Protein AF-A0A537TL65-F1 (afdb_monomer)

Nearest PDB structures (foldseek):
  3i3v-assembly1_C  TM=5.752E-01  e=5.718E-02  Streptomyces coelicolor
  5d4z-assembly3_4  TM=1.246E-01  e=9.217E+00  Salmonella phage SPC32H

pLDDT: mean 90.78, std 7.14, range [42.34, 98.12]

Solvent-accessible surface area (backbone atoms only — not comparable to full-atom values): 9818 Å² total; per-residue (Å²): 90,57,55,68,56,53,54,50,26,50,76,67,74,61,56,72,96,75,82,57,68,76,62,62,82,52,40,52,61,35,46,72,72,57,78,34,62,74,40,56,65,58,30,58,76,69,70,51,63,69,79,79,44,58,71,66,59,48,52,53,30,36,40,98,86,45,30,40,54,76,76,88,76,87,86,81,91,78,90,83,78,62,67,66,60,32,54,76,64,73,47,94,67,84,64,90,45,72,70,46,42,55,51,50,21,58,66,52,41,37,62,44,97,88,65,48,79,71,36,76,43,67,70,76,64,71,79,45,83,76,45,33,68,84,62,54,34,54,81,74,70,53,65,62,50,49,100,87,66,47,74,56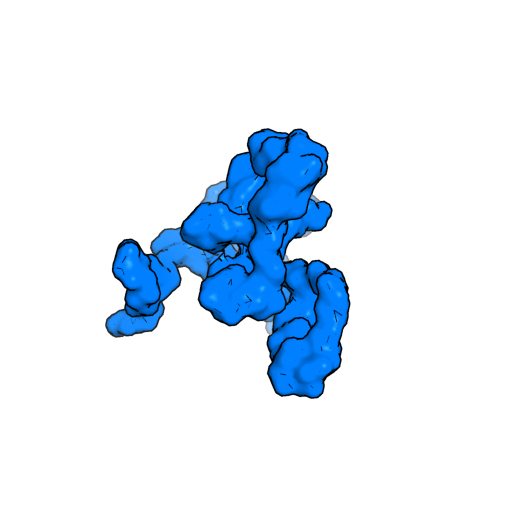,70,75,128

Secondary structure (DSSP, 8-state):
--HHHHHHHHHTT---SS---S-STTHHHHHHHTSS---HHHHHHTT--GGGS-HHHHHHT-BTTB-----S----------HHHHHHTT--S--SSHHHHHHHHHHH-EE-TTS-EEE-S--TTSS-TTSSHHHHGGGGT--SB-TTS-B-S--

Foldseek 3Di:
DEVVVQVVCVVVVNHDPDDDYPDLPCLQVCQVVCVFPQCPVVCVVVVNDLVVDPPVQSVSQAYPPGRRDHDPDDDDDDDDDDPVLCVVLVNPDDDPAPVVLVVQQVSSWDADPVRHTPGGSDDLPPVPPCSDCVNVQVSVVDDQADPVRHGPPDD

Sequence (155 aa):
MSDDKIVAAIRGGNAPDVVHSDSSDNTGAFCATGAWANLNDYLQRDNISPSILPPAPRYFTQYKGNRCALPMLADVYGLYYNKALFRQAGISGPPKTMSELAADAKKLTQKNSDGSLKVVGLDPVDGFYENAAAHWGPMFGTQWVDSSGKSILSQ

Structure (mmCIF, N/CA/C/O backbone):
data_AF-A0A537TL65-F1
#
_entry.id   AF-A0A537TL65-F1
#
loop_
_atom_site.group_PDB
_atom_site.id
_atom_site.type_symbol
_atom_site.label_atom_id
_atom_site.label_alt_id
_atom_site.label_comp_id
_atom_site.label_asym_id
_atom_site.label_entity_id
_atom_site.label_seq_id
_atom_site.pdbx_PDB_ins_code
_atom_site.Cartn_x
_atom_site.Cartn_y
_atom_site.Cartn_z
_atom_site.occupancy
_atom_site.B_iso_or_equiv
_atom_site.auth_seq_id
_atom_site.auth_comp_id
_atom_site.auth_asym_id
_atom_site.auth_atom_id
_atom_site.pdbx_PDB_model_num
ATOM 1 N N . MET A 1 1 ? -2.191 -12.080 -10.456 1.00 60.69 1 MET A N 1
ATOM 2 C CA . MET A 1 1 ? -1.577 -13.415 -10.220 1.00 60.69 1 MET A CA 1
ATOM 3 C C . MET A 1 1 ? -0.513 -13.122 -9.207 1.00 60.69 1 MET A C 1
ATOM 5 O O . MET A 1 1 ? 0.254 -12.224 -9.505 1.00 60.69 1 MET A O 1
ATOM 9 N N . SER A 1 2 ? -0.462 -13.814 -8.066 1.00 81.19 2 SER A N 1
ATOM 10 C CA . SER A 1 2 ? 0.499 -13.413 -7.034 1.00 81.19 2 SER A CA 1
ATOM 11 C C . SER A 1 2 ? 1.920 -13.366 -7.581 1.00 81.19 2 SER A C 1
ATOM 13 O O . SER A 1 2 ? 2.316 -14.212 -8.392 1.00 81.19 2 SER A O 1
ATOM 15 N N . ASP A 1 3 ? 2.683 -12.376 -7.131 1.00 83.75 3 ASP A N 1
ATOM 16 C CA . ASP A 1 3 ? 4.029 -12.127 -7.639 1.00 83.75 3 ASP A CA 1
ATOM 17 C C . ASP A 1 3 ? 4.947 -13.346 -7.438 1.00 83.75 3 ASP A C 1
ATOM 19 O O . ASP A 1 3 ? 5.751 -13.664 -8.312 1.00 83.75 3 ASP A O 1
ATOM 23 N N . ASP A 1 4 ? 4.732 -14.137 -6.383 1.00 86.94 4 ASP A N 1
ATOM 24 C CA . ASP A 1 4 ? 5.422 -15.417 -6.171 1.00 86.94 4 ASP A CA 1
ATOM 25 C C . ASP A 1 4 ? 5.199 -16.419 -7.314 1.00 86.94 4 ASP A C 1
ATOM 27 O O . ASP A 1 4 ? 6.124 -17.120 -7.734 1.00 86.94 4 ASP A O 1
ATOM 31 N N . LYS A 1 5 ? 3.977 -16.480 -7.861 1.00 89.12 5 LYS A N 1
ATOM 32 C CA . LYS A 1 5 ? 3.663 -17.337 -9.012 1.00 89.12 5 LYS A CA 1
ATOM 33 C C . LYS A 1 5 ? 4.285 -16.793 -10.295 1.00 89.12 5 LYS A C 1
ATOM 35 O O . LYS A 1 5 ? 4.732 -17.593 -11.114 1.00 89.12 5 LYS A O 1
ATOM 40 N N . ILE A 1 6 ? 4.362 -15.467 -10.451 1.00 88.75 6 ILE A N 1
ATOM 41 C CA . ILE A 1 6 ? 5.080 -14.824 -11.565 1.00 88.75 6 ILE A CA 1
ATOM 42 C C . ILE A 1 6 ? 6.561 -15.222 -11.519 1.00 88.75 6 ILE A C 1
ATOM 44 O O . ILE A 1 6 ? 7.088 -15.743 -12.502 1.00 88.75 6 ILE A O 1
ATOM 48 N N . VAL A 1 7 ? 7.217 -15.066 -10.364 1.00 88.12 7 VAL A N 1
ATOM 49 C CA . VAL A 1 7 ? 8.627 -15.448 -10.170 1.00 88.12 7 VAL A CA 1
ATOM 50 C C . VAL A 1 7 ? 8.845 -16.934 -10.453 1.00 88.12 7 VAL A C 1
ATOM 52 O O . VAL A 1 7 ? 9.796 -17.293 -11.151 1.00 88.12 7 VAL A O 1
ATOM 55 N N . ALA A 1 8 ? 7.980 -17.807 -9.931 1.00 91.19 8 ALA A N 1
ATOM 56 C CA . ALA A 1 8 ? 8.088 -19.246 -10.147 1.00 91.19 8 ALA A CA 1
ATOM 57 C C . ALA A 1 8 ? 7.943 -19.625 -11.632 1.00 91.19 8 ALA A C 1
ATOM 59 O O . ALA A 1 8 ? 8.734 -20.423 -12.131 1.00 91.19 8 ALA A O 1
ATOM 60 N N . ALA A 1 9 ? 6.988 -19.022 -12.349 1.00 91.38 9 ALA A N 1
ATOM 61 C CA . ALA A 1 9 ? 6.775 -19.256 -13.777 1.00 91.38 9 ALA A CA 1
ATOM 62 C C . ALA A 1 9 ? 7.982 -18.817 -14.624 1.00 91.38 9 ALA A C 1
ATOM 64 O O . ALA A 1 9 ? 8.425 -19.566 -15.496 1.00 91.38 9 ALA A O 1
ATOM 65 N N . ILE A 1 10 ? 8.564 -17.652 -14.311 1.00 88.75 10 ILE A N 1
ATOM 66 C CA . ILE A 1 10 ? 9.784 -17.151 -14.962 1.00 88.75 10 ILE A CA 1
ATOM 67 C C . ILE A 1 10 ? 10.951 -18.117 -14.739 1.00 88.75 10 ILE A C 1
ATOM 69 O O . ILE A 1 10 ? 11.604 -18.530 -15.695 1.00 88.75 10 ILE A O 1
ATOM 73 N N . ARG A 1 11 ? 11.189 -18.538 -13.491 1.00 88.62 11 ARG A N 1
ATOM 74 C CA . ARG A 1 11 ? 12.263 -19.493 -13.160 1.00 88.62 11 ARG A CA 1
ATOM 75 C C . ARG A 1 11 ? 12.057 -20.866 -13.799 1.00 88.62 11 ARG A C 1
ATOM 77 O O . ARG A 1 11 ? 13.033 -21.535 -14.115 1.00 88.62 11 ARG A O 1
ATOM 84 N N . GLY A 1 12 ? 10.805 -21.279 -13.976 1.00 93.31 12 GLY A N 1
ATOM 85 C CA . GLY A 1 12 ? 10.431 -22.536 -14.621 1.00 93.31 12 GLY A CA 1
ATOM 86 C C . GLY A 1 12 ? 10.480 -22.514 -16.151 1.00 93.31 12 GLY A C 1
ATOM 87 O O . GLY A 1 12 ? 10.179 -23.536 -16.758 1.00 93.31 12 GLY A O 1
ATOM 88 N N . GLY A 1 13 ? 10.820 -21.381 -16.778 1.00 91.75 13 GLY A N 1
ATOM 89 C CA . GLY A 1 13 ? 10.885 -21.248 -18.238 1.00 91.75 13 GLY A CA 1
ATOM 90 C C . GLY A 1 13 ? 9.524 -21.173 -18.939 1.00 91.75 13 GLY A C 1
ATOM 91 O O . GLY A 1 13 ? 9.475 -21.232 -20.161 1.00 91.75 13 GLY A O 1
ATOM 92 N N . ASN A 1 14 ? 8.433 -21.015 -18.183 1.00 92.81 14 ASN A N 1
ATOM 93 C CA . ASN A 1 14 ? 7.058 -20.934 -18.687 1.00 92.81 14 ASN A CA 1
ATOM 94 C C . ASN A 1 14 ? 6.417 -19.604 -18.270 1.00 92.81 14 ASN A C 1
ATOM 96 O O . ASN A 1 14 ? 5.330 -19.573 -17.690 1.00 92.81 14 ASN A O 1
ATOM 100 N N . ALA A 1 15 ? 7.138 -18.504 -18.490 1.00 90.50 15 ALA A N 1
ATOM 101 C CA . ALA A 1 15 ? 6.643 -17.176 -18.166 1.00 90.50 15 ALA A CA 1
ATOM 102 C C . ALA A 1 15 ? 5.437 -16.817 -19.058 1.00 90.50 15 ALA A C 1
ATOM 104 O O . ALA A 1 15 ? 5.484 -17.075 -20.260 1.00 90.50 15 ALA A O 1
ATOM 105 N N . PRO A 1 16 ? 4.371 -16.216 -18.507 1.00 90.81 16 PRO A N 1
ATOM 106 C CA . PRO A 1 16 ? 3.299 -15.633 -19.313 1.00 90.81 16 PRO A CA 1
ATOM 107 C C . PRO A 1 16 ? 3.772 -14.374 -20.058 1.00 90.81 16 PRO A C 1
ATOM 109 O O . PRO A 1 16 ? 4.650 -13.659 -19.576 1.00 90.81 16 PRO A O 1
ATOM 112 N N . ASP A 1 17 ? 3.131 -14.063 -21.187 1.00 92.94 17 ASP A N 1
ATOM 113 C CA . ASP A 1 17 ? 3.464 -12.882 -22.000 1.00 92.94 17 ASP A CA 1
ATOM 114 C C . ASP A 1 17 ? 3.097 -11.555 -21.315 1.00 92.94 17 ASP A C 1
ATOM 116 O O . ASP A 1 17 ? 3.787 -10.548 -21.465 1.00 92.94 17 ASP A O 1
ATOM 120 N N . VAL A 1 18 ? 1.993 -11.547 -20.560 1.00 92.81 18 VAL A N 1
ATOM 121 C CA . VAL A 1 18 ? 1.493 -10.384 -19.816 1.00 92.81 18 VAL A CA 1
ATOM 122 C C . VAL A 1 18 ? 1.062 -10.831 -18.427 1.00 92.81 18 VAL A C 1
ATOM 124 O O . VAL A 1 18 ? 0.365 -11.835 -18.268 1.00 92.81 18 VAL A O 1
ATOM 127 N N . VAL A 1 19 ? 1.453 -10.062 -17.412 1.00 91.06 19 VAL A N 1
ATOM 128 C CA . VAL A 1 19 ? 1.083 -10.301 -16.016 1.00 91.06 19 VAL A CA 1
ATOM 129 C C . VAL A 1 19 ? 0.407 -9.087 -15.412 1.00 91.06 19 VAL A C 1
ATOM 131 O O . VAL A 1 19 ? 0.740 -7.947 -15.724 1.00 91.06 19 VAL A O 1
ATOM 134 N N . HIS A 1 20 ? -0.515 -9.355 -14.494 1.00 90.12 20 HIS A N 1
ATOM 135 C CA . HIS A 1 20 ? -0.971 -8.377 -13.520 1.00 90.12 20 HIS A CA 1
ATOM 136 C C . HIS A 1 20 ? -0.250 -8.664 -12.203 1.00 90.12 20 HIS A C 1
ATOM 138 O O . HIS A 1 20 ? -0.526 -9.702 -11.587 1.00 90.12 20 HIS A O 1
ATOM 144 N N . SER A 1 21 ? 0.690 -7.782 -11.849 1.00 87.62 21 SER A N 1
ATOM 145 C CA . SER A 1 21 ? 1.377 -7.789 -10.553 1.00 87.62 21 SER A CA 1
ATOM 146 C C . SER A 1 21 ? 0.415 -7.300 -9.481 1.00 87.62 21 SER A C 1
ATOM 148 O O . SER A 1 21 ? -0.334 -6.352 -9.720 1.00 87.62 21 SER A O 1
ATOM 150 N N . ASP A 1 22 ? 0.435 -7.936 -8.317 1.00 81.50 22 ASP A N 1
ATOM 151 C CA . ASP A 1 22 ? -0.528 -7.623 -7.260 1.00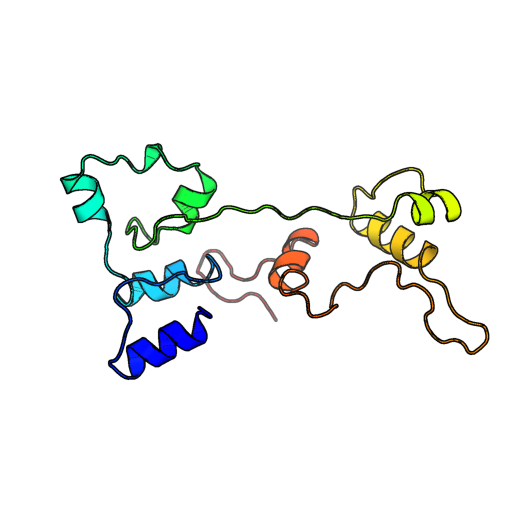 81.50 22 ASP A CA 1
ATOM 152 C C . ASP A 1 22 ? -0.100 -6.398 -6.414 1.00 81.50 22 ASP A C 1
ATOM 154 O O . ASP A 1 22 ? -0.953 -5.789 -5.773 1.00 81.50 22 ASP A O 1
ATOM 158 N N . SER A 1 23 ? 1.179 -5.980 -6.432 1.00 80.81 23 SER A N 1
ATOM 159 C CA . SER A 1 23 ? 1.633 -4.730 -5.792 1.00 80.81 23 SER A CA 1
ATOM 160 C C . SER A 1 23 ? 2.696 -3.980 -6.604 1.00 80.81 23 SER A C 1
ATOM 162 O O . SER A 1 23 ? 3.376 -4.535 -7.468 1.00 80.81 23 SER A O 1
ATOM 164 N N . SER A 1 24 ? 2.863 -2.683 -6.322 1.00 85.69 24 SER A N 1
ATOM 165 C CA . SER A 1 24 ? 3.909 -1.862 -6.946 1.00 85.69 24 SER A CA 1
ATOM 166 C C . SER A 1 24 ? 5.313 -2.115 -6.386 1.00 85.69 24 SER A C 1
ATOM 168 O O . SER A 1 24 ? 6.294 -1.719 -7.022 1.00 85.69 24 SER A O 1
ATOM 170 N N . ASP A 1 25 ? 5.430 -2.765 -5.225 1.00 84.69 25 ASP A N 1
ATOM 171 C CA . ASP A 1 25 ? 6.676 -2.864 -4.447 1.00 84.69 25 ASP A CA 1
ATOM 172 C C . ASP A 1 25 ? 7.772 -3.631 -5.189 1.00 84.69 25 ASP A C 1
ATOM 174 O O . ASP A 1 25 ? 8.961 -3.326 -5.076 1.00 84.69 25 ASP A O 1
ATOM 178 N N . ASN A 1 26 ? 7.369 -4.596 -6.015 1.00 85.69 26 ASN A N 1
ATOM 179 C CA . ASN A 1 26 ? 8.294 -5.450 -6.745 1.00 85.69 26 ASN A CA 1
ATOM 180 C C . ASN A 1 26 ? 8.795 -4.840 -8.057 1.00 85.69 26 ASN A C 1
ATOM 182 O O . ASN A 1 26 ? 9.724 -5.388 -8.660 1.00 85.69 26 ASN A O 1
ATOM 186 N N . THR A 1 27 ? 8.258 -3.687 -8.481 1.00 89.81 27 THR A N 1
ATOM 187 C CA . THR A 1 27 ? 8.665 -3.023 -9.730 1.00 89.81 27 THR A CA 1
ATOM 188 C C . THR A 1 27 ? 10.177 -2.860 -9.784 1.00 89.81 27 THR A C 1
ATOM 190 O O . THR A 1 27 ? 10.793 -3.239 -10.774 1.00 89.81 27 THR A O 1
ATOM 193 N N . GLY A 1 28 ? 10.807 -2.379 -8.707 1.00 88.44 28 GLY A N 1
ATOM 194 C CA . GLY A 1 28 ? 12.260 -2.200 -8.665 1.00 88.44 28 GLY A CA 1
ATOM 195 C C . GLY A 1 28 ? 13.043 -3.495 -8.897 1.00 88.44 28 GLY A C 1
ATOM 196 O O . GLY A 1 28 ? 14.008 -3.497 -9.662 1.00 88.44 28 GLY A O 1
ATOM 197 N N . ALA A 1 29 ? 12.609 -4.604 -8.296 1.00 87.94 29 ALA A N 1
ATOM 198 C CA . ALA A 1 29 ? 13.269 -5.902 -8.421 1.00 87.94 29 ALA A CA 1
ATOM 199 C C . ALA A 1 29 ? 13.100 -6.507 -9.826 1.00 87.94 29 ALA A C 1
ATOM 201 O O . ALA A 1 29 ? 14.077 -6.956 -10.436 1.00 87.94 29 ALA A O 1
ATOM 202 N N . PHE A 1 30 ? 11.885 -6.482 -10.377 1.00 90.12 30 PHE A N 1
ATOM 203 C CA . PHE A 1 30 ? 11.620 -7.038 -11.704 1.00 90.12 30 PHE A CA 1
ATOM 204 C C . PHE A 1 30 ? 12.231 -6.193 -12.827 1.00 90.12 30 PHE A C 1
ATOM 206 O O . PHE A 1 30 ? 12.826 -6.747 -13.752 1.00 90.12 30 PHE A O 1
ATOM 213 N N . CYS A 1 31 ? 12.177 -4.860 -12.720 1.00 92.06 31 CYS A N 1
ATOM 214 C CA . CYS A 1 31 ? 12.823 -3.973 -13.691 1.00 92.06 31 CYS A CA 1
ATOM 215 C C . CYS A 1 31 ? 14.341 -4.155 -13.703 1.00 92.06 31 CYS A C 1
ATOM 217 O O . CYS A 1 31 ? 14.953 -4.185 -14.768 1.00 92.06 31 CYS A O 1
ATOM 219 N N . ALA A 1 32 ? 14.964 -4.238 -12.519 1.00 90.06 32 ALA A N 1
ATOM 220 C CA . ALA A 1 32 ? 16.419 -4.297 -12.396 1.00 90.06 32 ALA A CA 1
ATOM 221 C C . ALA A 1 32 ? 17.014 -5.599 -12.944 1.00 90.06 32 ALA A C 1
ATOM 223 O O . ALA A 1 32 ? 18.144 -5.601 -13.423 1.00 90.06 32 ALA A O 1
ATOM 224 N N . THR A 1 33 ? 16.264 -6.698 -12.861 1.00 89.62 33 THR A N 1
ATOM 225 C CA . THR A 1 33 ? 16.702 -8.021 -13.329 1.00 89.62 33 THR A CA 1
ATOM 226 C C . THR A 1 33 ? 16.427 -8.258 -14.814 1.00 89.62 33 THR A C 1
ATOM 228 O O . THR A 1 33 ? 16.928 -9.232 -15.367 1.00 89.62 33 THR A O 1
ATOM 231 N N . GLY A 1 34 ? 15.642 -7.390 -15.466 1.00 88.06 34 GLY A N 1
ATOM 232 C CA . GLY A 1 34 ? 15.170 -7.596 -16.839 1.00 88.06 34 GLY A CA 1
ATOM 233 C C . GLY A 1 34 ? 14.066 -8.651 -16.956 1.00 88.06 34 GLY A C 1
ATOM 234 O O . GLY A 1 34 ? 13.712 -9.044 -18.063 1.00 88.06 34 GLY A O 1
ATOM 235 N N . ALA A 1 35 ? 13.514 -9.103 -15.826 1.00 89.75 35 ALA A N 1
ATOM 236 C CA . ALA A 1 35 ? 12.393 -10.035 -15.794 1.00 89.75 35 ALA A CA 1
ATOM 237 C C . ALA A 1 35 ? 11.124 -9.434 -16.420 1.00 89.75 35 ALA A C 1
ATOM 239 O O . ALA A 1 35 ? 10.313 -10.164 -16.985 1.00 89.75 35 ALA A O 1
ATOM 240 N N . TRP A 1 36 ? 10.960 -8.110 -16.339 1.00 91.69 36 TRP A N 1
ATOM 241 C CA . TRP A 1 36 ? 9.949 -7.366 -17.088 1.00 91.69 36 TRP A CA 1
ATOM 242 C C . TRP A 1 36 ? 10.593 -6.585 -18.231 1.00 91.69 36 TRP A C 1
ATOM 244 O O . TRP A 1 36 ? 11.646 -5.964 -18.064 1.00 91.69 36 TRP A O 1
ATOM 254 N N . ALA A 1 37 ? 9.934 -6.598 -19.390 1.00 93.00 37 ALA A N 1
ATOM 255 C CA . ALA A 1 37 ? 10.397 -5.891 -20.574 1.00 93.00 37 ALA A CA 1
ATOM 256 C C . ALA A 1 37 ? 10.428 -4.371 -20.347 1.00 93.00 37 ALA A C 1
ATOM 258 O O . ALA A 1 37 ? 9.552 -3.805 -19.696 1.00 93.00 37 ALA A O 1
ATOM 259 N N . ASN A 1 38 ? 11.422 -3.696 -20.926 1.00 94.00 38 ASN A N 1
ATOM 260 C CA . ASN A 1 38 ? 11.447 -2.237 -20.993 1.00 94.00 38 ASN A CA 1
ATOM 261 C C . ASN A 1 38 ? 10.364 -1.753 -21.971 1.00 94.00 38 ASN A C 1
ATOM 263 O O . ASN A 1 38 ? 10.372 -2.122 -23.145 1.00 94.00 38 ASN A O 1
ATOM 267 N N . LEU A 1 39 ? 9.438 -0.925 -21.487 1.00 95.94 39 LEU A N 1
ATOM 268 C CA . LEU A 1 39 ? 8.303 -0.418 -22.256 1.00 95.94 39 LEU A CA 1
ATOM 269 C C . LEU A 1 39 ? 8.565 0.959 -22.884 1.00 95.94 39 LEU A C 1
ATOM 271 O O . LEU A 1 39 ? 7.731 1.431 -23.653 1.00 95.94 39 LEU A O 1
ATOM 275 N N . ASN A 1 40 ? 9.697 1.611 -22.593 1.00 94.69 40 ASN A N 1
ATOM 276 C CA . ASN A 1 40 ? 10.002 2.953 -23.102 1.00 94.69 40 ASN A CA 1
ATOM 277 C C . ASN A 1 40 ? 9.985 3.005 -24.638 1.00 94.69 40 ASN A C 1
ATOM 279 O O . ASN A 1 40 ? 9.380 3.915 -25.202 1.00 94.69 40 ASN A O 1
ATOM 283 N N . ASP A 1 41 ? 10.571 2.009 -25.307 1.00 94.38 41 ASP A N 1
ATOM 284 C CA . ASP A 1 41 ? 10.629 1.956 -26.774 1.00 94.38 41 ASP A CA 1
ATOM 285 C C . ASP A 1 41 ? 9.233 1.795 -27.392 1.00 94.38 41 ASP A C 1
ATOM 287 O O . ASP A 1 41 ? 8.923 2.402 -28.416 1.00 94.38 41 ASP A O 1
ATOM 291 N N . TYR A 1 42 ? 8.359 1.023 -26.739 1.00 95.88 42 TYR A N 1
ATOM 292 C CA . TYR A 1 42 ? 6.971 0.844 -27.165 1.00 95.88 42 TYR A CA 1
ATOM 293 C C . TYR A 1 42 ? 6.177 2.141 -27.011 1.00 95.88 42 TYR A C 1
ATOM 295 O O . TYR A 1 42 ? 5.481 2.555 -27.935 1.00 95.88 42 TYR A O 1
ATOM 303 N N . LEU A 1 43 ? 6.333 2.826 -25.875 1.00 95.88 43 LEU A N 1
ATOM 304 C CA . LEU A 1 43 ? 5.696 4.120 -25.639 1.00 95.88 43 LEU A CA 1
ATOM 305 C C . LEU A 1 43 ? 6.169 5.176 -26.640 1.00 95.88 43 LEU A C 1
ATOM 307 O O . LEU A 1 43 ? 5.354 5.942 -27.149 1.00 95.88 43 LEU A O 1
ATOM 311 N N . GLN A 1 44 ? 7.464 5.195 -26.959 1.00 96.12 44 GLN A N 1
ATOM 312 C CA . GLN A 1 44 ? 8.016 6.091 -27.970 1.00 96.12 44 GLN A CA 1
ATOM 313 C C . GLN A 1 44 ? 7.464 5.777 -29.364 1.00 96.12 44 GLN A C 1
ATOM 315 O O . GLN A 1 44 ? 6.998 6.690 -30.043 1.00 96.12 44 GLN A O 1
ATOM 320 N N . ARG A 1 45 ? 7.485 4.503 -29.782 1.00 97.62 45 ARG A N 1
ATOM 321 C CA . ARG A 1 45 ? 6.940 4.046 -31.072 1.00 97.62 45 ARG A CA 1
ATOM 322 C C . ARG A 1 45 ? 5.483 4.474 -31.245 1.00 97.62 45 ARG A C 1
ATOM 324 O O . ARG A 1 45 ? 5.101 4.934 -32.319 1.00 97.62 45 ARG A O 1
ATOM 331 N N . ASP A 1 46 ? 4.702 4.359 -30.175 1.00 97.44 46 ASP A N 1
ATOM 332 C CA . ASP A 1 46 ? 3.262 4.610 -30.191 1.00 97.44 46 ASP A CA 1
ATOM 333 C C . ASP A 1 46 ? 2.911 6.076 -29.851 1.00 97.44 46 ASP A C 1
ATOM 335 O O . ASP A 1 46 ? 1.737 6.434 -29.782 1.00 97.44 46 ASP A O 1
ATOM 339 N N . ASN A 1 47 ? 3.913 6.953 -29.691 1.00 97.19 47 ASN A N 1
ATOM 340 C CA . ASN A 1 47 ? 3.768 8.374 -29.339 1.00 97.19 47 ASN A CA 1
ATOM 341 C C . ASN A 1 47 ? 2.990 8.620 -28.031 1.00 97.19 47 ASN A C 1
ATOM 343 O O . ASN A 1 47 ? 2.283 9.619 -27.877 1.00 97.19 47 ASN A O 1
ATOM 347 N N . ILE A 1 48 ? 3.135 7.717 -27.063 1.00 96.19 48 ILE A N 1
ATOM 348 C CA . ILE A 1 48 ? 2.482 7.797 -25.760 1.00 96.19 48 ILE A CA 1
ATOM 349 C C . ILE A 1 48 ? 3.437 8.460 -24.770 1.00 96.19 48 ILE A C 1
ATOM 351 O O . ILE A 1 48 ? 4.391 7.857 -24.281 1.00 96.19 48 ILE A O 1
ATOM 355 N N . SER A 1 49 ? 3.154 9.714 -24.423 1.00 94.94 49 SER A N 1
ATOM 356 C CA . SER A 1 49 ? 3.895 10.397 -23.363 1.00 94.94 49 SER A CA 1
ATOM 357 C C . SER A 1 49 ? 3.540 9.811 -21.989 1.00 94.94 49 SER A C 1
ATOM 359 O O . SER A 1 49 ? 2.362 9.807 -21.628 1.00 94.94 49 SER A O 1
ATOM 361 N N . PRO A 1 50 ? 4.517 9.445 -21.137 1.00 92.56 50 PRO A N 1
ATOM 362 C CA . PRO A 1 50 ? 4.253 9.054 -19.749 1.00 92.56 50 PRO A CA 1
ATOM 363 C C . PRO A 1 50 ? 3.541 10.136 -18.922 1.00 92.56 50 PRO A C 1
ATOM 365 O O . PRO A 1 50 ? 3.000 9.841 -17.855 1.00 92.56 50 PRO A O 1
ATOM 368 N N . SER A 1 51 ? 3.526 11.392 -19.390 1.00 94.56 51 SER A N 1
ATOM 369 C CA . SER A 1 51 ? 2.824 12.496 -18.727 1.00 94.56 51 SER A CA 1
ATOM 370 C C . SER A 1 51 ? 1.308 12.305 -18.644 1.00 94.56 51 SER A C 1
ATOM 372 O O . SER A 1 51 ? 0.687 12.948 -17.801 1.00 94.56 51 SER A O 1
ATOM 374 N N . ILE A 1 52 ? 0.719 11.412 -19.450 1.00 94.25 52 ILE A N 1
ATOM 375 C CA . ILE A 1 52 ? -0.710 11.070 -19.357 1.00 94.25 52 ILE A CA 1
ATOM 376 C C . ILE A 1 52 ? -1.057 10.351 -18.047 1.00 94.25 52 ILE A C 1
ATOM 378 O O . ILE A 1 52 ? -2.193 10.409 -17.588 1.00 94.25 52 ILE A O 1
ATOM 382 N N . LEU A 1 53 ? -0.083 9.667 -17.439 1.00 92.94 53 LEU A N 1
ATOM 383 C CA . LEU A 1 53 ? -0.272 8.922 -16.197 1.00 92.94 53 LEU A CA 1
ATOM 384 C C . LEU A 1 53 ? -0.246 9.886 -15.009 1.00 92.94 53 LEU A C 1
ATOM 386 O O . LEU A 1 53 ? 0.623 10.756 -14.999 1.00 92.94 53 LEU A O 1
ATOM 390 N N . PRO A 1 54 ? -1.088 9.741 -13.973 1.00 93.94 54 PRO A N 1
ATOM 391 C CA . PRO A 1 54 ? -0.995 10.574 -12.774 1.00 93.94 54 PRO A CA 1
ATOM 392 C C . PRO A 1 54 ? 0.387 10.469 -12.090 1.00 93.94 54 PRO A C 1
ATOM 394 O O . PRO A 1 54 ? 1.034 9.424 -12.202 1.00 93.94 54 PRO A O 1
ATOM 397 N N . PRO A 1 55 ? 0.865 11.505 -11.367 1.00 93.94 55 PRO A N 1
ATOM 398 C CA . PRO A 1 55 ? 2.245 11.559 -10.872 1.00 93.94 55 PRO A CA 1
ATOM 399 C C . PRO A 1 55 ? 2.694 10.358 -10.027 1.00 93.94 55 PRO A C 1
ATOM 401 O O . PRO A 1 55 ? 3.781 9.837 -10.264 1.00 93.94 55 PRO A O 1
ATOM 404 N N . ALA A 1 56 ? 1.871 9.895 -9.079 1.00 92.75 56 ALA A N 1
ATOM 405 C CA . ALA A 1 56 ? 2.231 8.778 -8.201 1.00 92.75 56 ALA A CA 1
ATOM 406 C C . ALA A 1 56 ? 2.330 7.436 -8.962 1.00 92.75 56 ALA A C 1
ATOM 408 O O . ALA A 1 56 ? 3.413 6.852 -8.955 1.00 92.75 56 ALA A O 1
ATOM 409 N N . PRO A 1 57 ? 1.306 6.991 -9.722 1.00 92.69 57 PRO A N 1
ATOM 410 C CA . PRO A 1 57 ? 1.421 5.818 -10.589 1.00 92.69 57 PRO A CA 1
ATOM 411 C C . PRO A 1 57 ? 2.533 5.910 -11.613 1.00 92.69 57 PRO A C 1
ATOM 413 O O . PRO A 1 57 ? 3.229 4.930 -11.858 1.00 92.69 57 PRO A O 1
ATOM 416 N N . ARG A 1 58 ? 2.767 7.097 -12.178 1.00 93.31 58 ARG A N 1
ATOM 417 C CA . ARG A 1 58 ? 3.902 7.327 -13.068 1.00 93.31 58 AR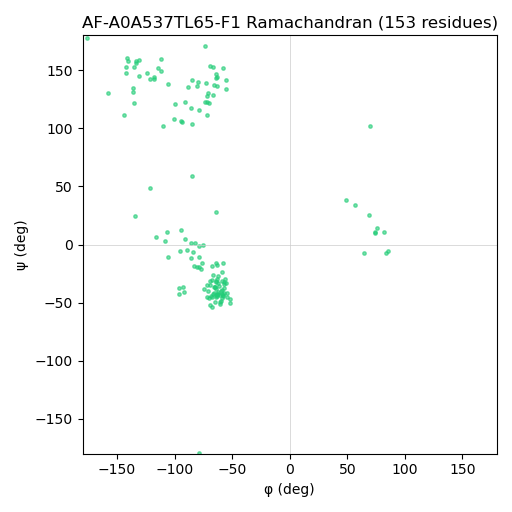G A CA 1
ATOM 418 C C . ARG A 1 58 ? 5.227 7.058 -12.354 1.00 93.31 58 ARG A C 1
ATOM 420 O O . ARG A 1 58 ? 6.114 6.482 -12.971 1.00 93.31 58 ARG A O 1
ATOM 427 N N . TYR A 1 59 ? 5.369 7.456 -11.093 1.00 91.75 59 TYR A N 1
ATOM 428 C CA . TYR A 1 59 ? 6.586 7.246 -10.313 1.00 91.75 59 TYR A CA 1
ATOM 429 C C . TYR A 1 59 ? 6.816 5.771 -9.964 1.00 91.75 59 TYR A C 1
ATOM 431 O O . TYR A 1 59 ? 7.892 5.258 -10.259 1.00 91.75 59 TYR A O 1
ATOM 439 N N . PHE A 1 60 ? 5.825 5.079 -9.392 1.00 90.69 60 PHE A N 1
ATOM 440 C CA . PHE A 1 60 ? 6.037 3.722 -8.868 1.00 90.69 60 PHE A CA 1
ATOM 441 C C . PHE A 1 60 ? 6.058 2.617 -9.938 1.00 90.69 60 PHE A C 1
ATOM 443 O O . PHE A 1 60 ? 6.450 1.497 -9.641 1.00 90.69 60 PHE A O 1
ATOM 450 N N . THR A 1 61 ? 5.676 2.911 -11.187 1.00 92.94 61 THR A N 1
ATOM 451 C CA . THR A 1 61 ? 5.736 1.957 -12.322 1.00 92.94 61 THR A CA 1
ATOM 452 C C . THR A 1 61 ? 7.023 2.065 -13.151 1.00 92.94 61 THR A C 1
ATOM 454 O O . THR A 1 61 ? 7.122 1.522 -14.253 1.00 92.94 61 THR A O 1
ATOM 457 N N . GLN A 1 62 ? 8.028 2.781 -12.643 1.00 93.06 62 GLN A N 1
ATOM 458 C CA . GLN A 1 62 ? 9.360 2.844 -13.237 1.00 93.06 62 GLN A CA 1
ATOM 459 C C . GLN A 1 62 ? 10.440 2.597 -12.187 1.00 93.06 62 GLN A C 1
ATOM 461 O O . GLN A 1 62 ? 10.254 2.844 -10.999 1.00 93.06 62 GLN A O 1
ATOM 466 N N . TYR A 1 63 ? 11.619 2.199 -12.646 1.00 92.44 63 TYR A N 1
ATOM 467 C CA . TYR A 1 63 ? 12.802 2.073 -11.814 1.00 92.44 63 TYR A CA 1
ATOM 468 C C . TYR A 1 63 ? 14.010 2.672 -12.531 1.00 92.44 63 TYR A C 1
ATOM 470 O O . TYR A 1 63 ? 14.339 2.276 -13.647 1.00 92.44 63 TYR A O 1
ATOM 478 N N . LYS A 1 64 ? 14.665 3.661 -11.905 1.00 90.50 64 LYS A N 1
ATOM 479 C CA . LYS A 1 64 ? 15.830 4.380 -12.467 1.00 90.50 64 LYS A CA 1
ATOM 480 C C . LYS A 1 64 ? 15.622 4.870 -13.918 1.00 90.50 64 LYS A C 1
ATOM 482 O O . LYS A 1 64 ? 16.537 4.822 -14.730 1.00 90.50 64 LYS A O 1
ATOM 487 N N . GLY A 1 65 ? 14.410 5.330 -14.244 1.00 90.38 65 GLY A N 1
ATOM 488 C CA . GLY A 1 65 ? 14.040 5.825 -15.580 1.00 90.38 65 GLY A CA 1
ATOM 489 C C . GLY A 1 65 ? 13.636 4.745 -16.595 1.00 90.38 65 GLY A C 1
ATOM 490 O O . GLY A 1 65 ? 13.140 5.078 -17.670 1.00 90.38 65 GLY A O 1
ATOM 491 N N . ASN A 1 66 ? 13.784 3.461 -16.261 1.00 92.62 66 ASN A N 1
ATOM 492 C CA . ASN A 1 66 ? 13.216 2.366 -17.041 1.00 92.62 66 ASN A CA 1
ATOM 493 C C . ASN A 1 66 ? 11.766 2.124 -16.604 1.00 92.62 66 ASN A C 1
ATOM 495 O O . ASN A 1 66 ? 11.513 1.780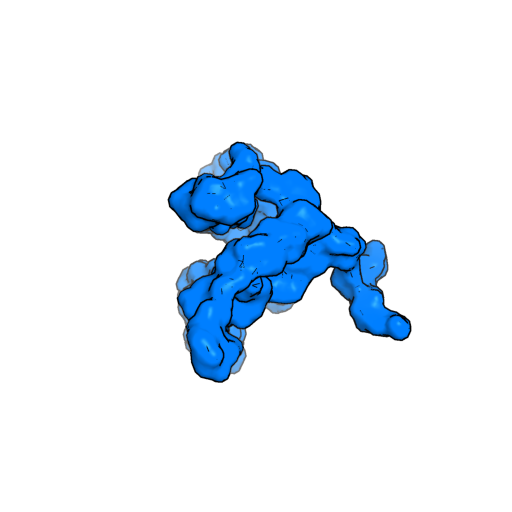 -15.448 1.00 92.62 66 ASN A O 1
ATOM 499 N N . ARG A 1 67 ? 10.810 2.302 -17.516 1.00 94.06 67 ARG A N 1
ATOM 500 C CA . ARG A 1 67 ? 9.411 1.942 -17.286 1.00 94.06 67 ARG A CA 1
ATOM 501 C C . ARG A 1 67 ? 9.180 0.534 -17.808 1.00 94.06 67 ARG A C 1
ATOM 503 O O . ARG A 1 67 ? 9.089 0.334 -19.010 1.00 94.06 67 ARG A O 1
ATOM 510 N N . CYS A 1 68 ? 9.062 -0.422 -16.900 1.00 94.38 68 CYS A N 1
ATOM 511 C CA . CYS A 1 68 ? 8.803 -1.831 -17.216 1.00 94.38 68 CYS A CA 1
ATOM 512 C C . CYS A 1 68 ? 7.387 -2.288 -16.836 1.00 94.38 68 CYS A C 1
ATOM 514 O O . CYS A 1 68 ? 7.055 -3.459 -16.983 1.00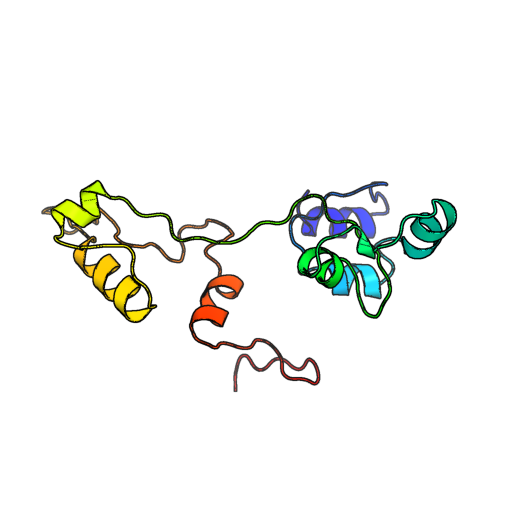 94.38 68 CYS A O 1
ATOM 516 N N . ALA A 1 69 ? 6.552 -1.369 -16.345 1.00 94.00 69 ALA A N 1
ATOM 517 C CA . ALA A 1 69 ? 5.153 -1.615 -16.034 1.00 94.00 69 ALA A CA 1
ATOM 518 C C . ALA A 1 69 ? 4.286 -0.413 -16.435 1.00 94.00 69 ALA A C 1
ATOM 520 O O . ALA A 1 69 ? 4.757 0.726 -16.537 1.00 94.00 69 ALA A O 1
ATOM 521 N N . LEU A 1 70 ? 2.996 -0.669 -16.637 1.00 94.25 70 LEU A N 1
ATOM 522 C CA . LEU A 1 70 ? 1.969 0.356 -16.799 1.00 94.25 70 LEU A CA 1
ATOM 523 C C . LEU A 1 70 ? 0.952 0.223 -15.664 1.00 94.25 70 LEU A C 1
ATOM 525 O O . LEU A 1 70 ? 0.652 -0.899 -15.253 1.00 94.25 70 LEU A O 1
ATOM 529 N N . PRO A 1 71 ? 0.424 1.339 -15.136 1.00 92.56 71 PRO A N 1
ATOM 530 C CA . PRO A 1 71 ? -0.556 1.268 -14.066 1.00 92.56 71 PRO A CA 1
ATOM 531 C C . PRO A 1 71 ? -1.891 0.762 -14.617 1.00 92.56 71 PRO A C 1
ATOM 533 O O . PRO A 1 71 ? -2.415 1.319 -15.581 1.00 92.56 71 PRO A O 1
ATOM 536 N N . MET A 1 72 ? -2.441 -0.274 -13.985 1.00 90.75 72 MET A N 1
ATOM 537 C CA . MET A 1 72 ? -3.798 -0.757 -14.258 1.00 90.75 72 MET A CA 1
ATOM 538 C C . MET A 1 72 ? -4.804 -0.178 -13.259 1.00 90.75 72 MET A C 1
ATOM 540 O O . MET A 1 72 ? -5.881 0.263 -13.652 1.00 90.75 72 MET A O 1
ATOM 544 N N . LEU A 1 73 ? -4.425 -0.137 -11.980 1.00 87.88 73 LEU A N 1
ATOM 545 C CA . LEU A 1 73 ? -5.197 0.430 -10.877 1.00 87.88 73 LEU A CA 1
ATOM 546 C C . LEU A 1 73 ? -4.295 1.320 -10.013 1.00 87.88 73 LEU A C 1
ATOM 548 O O . LEU A 1 73 ? -3.068 1.190 -10.030 1.00 87.88 73 LEU A O 1
ATOM 552 N N . ALA A 1 74 ? -4.910 2.262 -9.303 1.00 86.94 74 ALA A N 1
ATOM 553 C CA . ALA A 1 74 ? -4.244 3.116 -8.333 1.00 86.94 74 ALA A CA 1
ATOM 554 C C . ALA A 1 74 ? -5.204 3.372 -7.173 1.00 86.94 74 ALA A C 1
ATOM 556 O O . ALA A 1 74 ? -6.206 4.069 -7.339 1.00 86.94 74 ALA A O 1
ATOM 557 N N . ASP A 1 75 ? -4.867 2.819 -6.014 1.00 86.56 75 ASP A N 1
ATOM 558 C CA . ASP A 1 75 ? -5.716 2.837 -4.831 1.00 86.56 75 ASP A CA 1
ATOM 559 C C . ASP A 1 75 ? -5.111 3.705 -3.724 1.00 86.56 75 ASP A C 1
ATOM 561 O O . ASP A 1 75 ? -3.916 4.011 -3.706 1.00 86.56 75 ASP A O 1
ATOM 565 N N . VAL A 1 76 ? -5.968 4.135 -2.800 1.00 86.00 76 VAL A N 1
ATOM 566 C CA . VAL A 1 76 ? -5.575 4.840 -1.577 1.00 86.00 76 VAL A CA 1
ATOM 567 C C . VAL A 1 76 ? -6.262 4.198 -0.383 1.00 86.00 76 VAL A C 1
ATOM 569 O O . VAL A 1 76 ? -7.417 3.777 -0.470 1.00 86.00 76 VAL A O 1
ATOM 572 N N . TYR A 1 77 ? -5.574 4.166 0.754 1.00 85.62 77 TYR A N 1
ATOM 573 C CA . TYR A 1 77 ? -6.142 3.636 1.988 1.00 85.62 77 TYR A CA 1
ATOM 574 C C . TYR A 1 77 ? -6.954 4.691 2.733 1.00 85.62 77 TYR A C 1
ATOM 576 O O . TYR A 1 77 ? -6.578 5.862 2.813 1.00 85.62 77 TYR A O 1
ATOM 584 N N . GLY A 1 78 ? -8.069 4.253 3.313 1.00 88.25 78 GLY A N 1
ATOM 585 C CA . GLY A 1 78 ? -8.944 5.078 4.135 1.00 88.25 78 GLY A CA 1
ATOM 586 C C . GLY A 1 78 ? -9.507 4.295 5.315 1.00 88.25 78 GLY A C 1
ATOM 587 O O . GLY A 1 78 ? -9.665 3.077 5.255 1.00 88.25 78 GLY A O 1
ATOM 588 N N . LEU A 1 79 ? -9.828 5.009 6.397 1.00 90.25 79 LEU A N 1
ATOM 589 C CA . LEU A 1 79 ? -10.460 4.416 7.571 1.00 90.25 79 LEU A CA 1
ATOM 590 C C . LEU A 1 79 ? -11.960 4.219 7.330 1.00 90.25 79 LEU A C 1
ATOM 592 O O . LEU A 1 79 ? -12.723 5.184 7.236 1.00 90.25 79 LEU A O 1
ATOM 596 N N . TYR A 1 80 ? -12.393 2.963 7.321 1.00 92.06 80 TYR A N 1
ATOM 597 C CA . TYR A 1 80 ? -13.805 2.607 7.414 1.00 92.06 80 TYR A CA 1
ATOM 598 C C . TYR A 1 80 ? -14.211 2.473 8.882 1.00 92.06 80 TYR A C 1
ATOM 600 O O . TYR A 1 80 ? -13.499 1.872 9.681 1.00 92.06 80 TYR A O 1
ATOM 608 N N . TYR A 1 81 ? -15.368 3.030 9.248 1.00 94.94 81 TYR A N 1
ATOM 609 C CA . TYR A 1 81 ? -15.858 2.986 10.625 1.00 94.94 81 TYR A CA 1
ATOM 610 C C . TYR A 1 81 ? -17.377 2.809 10.700 1.00 94.94 81 TYR A C 1
ATOM 612 O O . TYR A 1 81 ? -18.140 3.301 9.862 1.00 94.94 81 TYR A O 1
ATOM 620 N N . ASN A 1 82 ? -17.837 2.121 11.747 1.00 96.88 82 ASN A N 1
ATOM 621 C CA . ASN A 1 82 ? -19.258 1.899 11.978 1.00 96.88 82 ASN A CA 1
ATOM 622 C C . ASN A 1 82 ? -19.880 3.089 12.726 1.00 96.88 82 ASN A C 1
ATOM 624 O O . ASN A 1 82 ? -19.752 3.228 13.944 1.00 96.88 82 ASN A O 1
ATOM 628 N N . LYS A 1 83 ? -20.623 3.925 11.993 1.00 97.88 83 LYS A N 1
ATOM 629 C CA . LYS A 1 83 ? -21.292 5.119 12.538 1.00 97.88 83 LYS A CA 1
ATOM 630 C C . LYS A 1 83 ? -22.259 4.813 13.689 1.00 97.88 83 LYS A C 1
ATOM 632 O O . LYS A 1 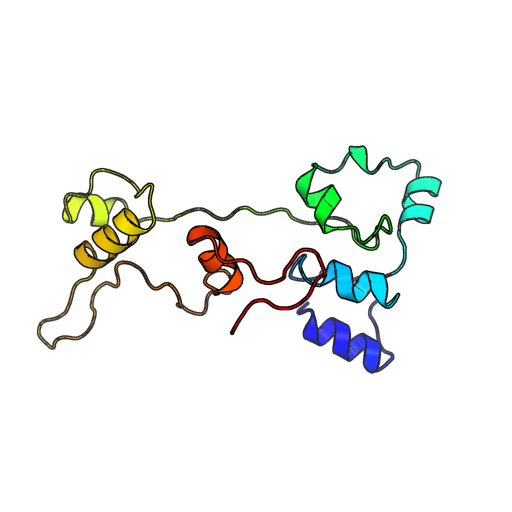83 ? -22.433 5.658 14.562 1.00 97.88 83 LYS A O 1
ATOM 637 N N . ALA A 1 84 ? -22.919 3.652 13.688 1.00 97.44 84 ALA A N 1
ATOM 638 C CA . ALA A 1 84 ? -23.850 3.284 14.753 1.00 97.44 84 ALA A CA 1
ATOM 639 C C . ALA A 1 84 ? -23.105 2.948 16.050 1.00 97.44 84 ALA A C 1
ATOM 641 O O . ALA A 1 84 ? -23.469 3.473 17.100 1.00 97.44 84 ALA A O 1
ATOM 642 N N . LEU A 1 85 ? -22.025 2.164 15.961 1.00 97.44 85 LEU A N 1
ATOM 643 C CA . LEU A 1 85 ? -21.182 1.851 17.119 1.00 97.44 85 LEU A CA 1
ATOM 644 C C . LEU A 1 85 ? -20.497 3.104 17.680 1.00 97.44 85 LEU A C 1
ATOM 646 O O . LEU A 1 85 ? -20.454 3.276 18.894 1.00 97.44 85 LEU A O 1
ATOM 650 N N . PHE A 1 86 ? -20.052 4.024 16.817 1.00 98.12 86 PHE A N 1
ATOM 651 C CA . PHE A 1 86 ? -19.504 5.316 17.248 1.00 98.12 86 PHE A CA 1
ATOM 652 C C . PHE A 1 86 ? -20.529 6.129 18.044 1.00 98.12 86 PHE A C 1
ATOM 654 O O . PHE A 1 86 ? -20.228 6.571 19.150 1.00 98.12 86 PHE A O 1
ATOM 661 N N . ARG A 1 87 ? -21.765 6.270 17.536 1.00 97.75 87 ARG A N 1
ATOM 662 C CA . ARG A 1 87 ? -22.841 6.965 18.266 1.00 97.75 87 ARG A CA 1
ATOM 663 C C . ARG A 1 87 ? -23.166 6.292 19.597 1.00 97.75 87 ARG A C 1
ATOM 665 O O . ARG A 1 87 ? -23.312 6.989 20.594 1.00 97.75 87 ARG A O 1
ATOM 672 N N . GLN A 1 88 ? -23.258 4.962 19.623 1.00 96.62 88 GLN A N 1
ATOM 673 C CA . GLN A 1 88 ? -23.526 4.202 20.848 1.00 96.62 88 GLN A CA 1
ATOM 674 C C . GLN A 1 88 ? -22.423 4.396 21.900 1.00 96.62 88 GLN A C 1
ATOM 676 O O . GLN A 1 88 ? -22.718 4.462 23.089 1.00 96.62 88 GLN A O 1
ATOM 681 N N . ALA A 1 89 ? -21.168 4.521 21.464 1.00 97.25 89 ALA A N 1
ATOM 682 C CA . ALA A 1 89 ? -20.014 4.764 22.326 1.00 97.25 89 ALA A CA 1
ATOM 683 C C . ALA A 1 89 ? -19.766 6.257 22.636 1.00 97.25 89 ALA A C 1
ATOM 685 O O . ALA A 1 89 ? -18.789 6.583 23.310 1.00 97.25 89 ALA A O 1
ATOM 686 N N . GLY A 1 90 ? -20.610 7.173 22.142 1.00 97.31 90 GLY A N 1
ATOM 687 C CA . GLY A 1 90 ? -20.446 8.616 22.343 1.00 97.31 90 GLY A CA 1
ATOM 688 C C . GLY A 1 90 ? -19.239 9.229 21.618 1.00 97.31 90 GLY A C 1
ATOM 689 O O . GLY A 1 90 ? -18.710 10.244 22.064 1.00 97.31 90 GLY A O 1
ATOM 690 N N . ILE A 1 91 ? -18.779 8.621 20.520 1.00 98.06 91 ILE A N 1
ATOM 691 C CA . ILE A 1 91 ? -17.658 9.107 19.702 1.00 98.06 91 ILE A CA 1
ATOM 692 C C . ILE A 1 91 ? -18.209 10.019 18.597 1.00 98.06 91 ILE A C 1
ATOM 694 O O . ILE A 1 91 ? -19.068 9.617 17.809 1.00 98.06 91 ILE A O 1
ATOM 698 N N . SER A 1 92 ? -17.730 11.265 18.544 1.00 94.12 92 SER A N 1
ATOM 699 C CA . SER A 1 92 ? -18.310 12.335 17.719 1.00 94.12 92 SER A CA 1
ATOM 700 C C . SER A 1 92 ? -17.934 12.280 16.234 1.00 94.12 92 SER A C 1
ATOM 702 O O . SER A 1 92 ? -18.633 12.865 15.408 1.00 94.12 92 SER A O 1
ATOM 704 N N . GLY A 1 93 ? -16.867 11.573 15.865 1.00 95.75 93 GLY A N 1
ATOM 705 C CA . GLY A 1 93 ? -16.398 11.485 14.484 1.00 95.75 93 GLY A CA 1
ATOM 706 C C . GLY A 1 93 ? -15.216 10.531 14.328 1.00 95.75 93 GLY A C 1
ATOM 707 O O . GLY A 1 93 ? -14.774 9.963 15.323 1.00 95.75 93 GLY A O 1
ATOM 708 N N . PRO A 1 94 ? -14.723 10.326 13.094 1.00 96.25 94 PRO A N 1
ATOM 709 C CA . PRO A 1 94 ? -13.553 9.491 12.862 1.00 96.25 94 PRO A CA 1
ATOM 710 C C . PRO A 1 94 ? -12.303 10.104 13.523 1.00 96.25 94 PRO A C 1
ATOM 712 O O . PRO A 1 94 ? -12.153 11.333 13.498 1.00 96.25 94 PRO A O 1
ATOM 715 N N . PRO A 1 95 ? -11.405 9.272 14.078 1.00 96.56 95 PRO A N 1
ATOM 716 C CA . PRO A 1 95 ? -10.162 9.733 14.681 1.00 96.56 95 PRO A CA 1
ATOM 717 C C . PRO A 1 95 ? -9.256 10.386 13.634 1.00 96.56 95 PRO A C 1
ATOM 719 O O . PRO A 1 95 ? -9.220 9.984 12.470 1.00 96.56 95 PRO A O 1
ATOM 722 N N . LYS A 1 96 ? -8.500 11.395 14.062 1.00 95.12 96 LYS A N 1
ATOM 723 C CA . LYS A 1 96 ? -7.528 12.140 13.250 1.00 95.12 96 LYS A CA 1
ATOM 724 C C . LYS A 1 96 ? -6.084 11.786 13.585 1.00 95.12 96 LYS A C 1
ATOM 726 O O . LYS A 1 96 ? -5.176 12.189 12.864 1.00 95.12 96 LYS A O 1
ATOM 731 N N . THR A 1 97 ? -5.864 11.059 14.677 1.00 94.56 97 THR A N 1
ATOM 732 C CA . THR A 1 97 ? -4.536 10.620 15.116 1.00 94.56 97 THR A CA 1
ATOM 733 C C . THR A 1 97 ? -4.545 9.143 15.492 1.00 94.56 97 THR A C 1
ATOM 735 O O . THR A 1 97 ? -5.580 8.586 15.860 1.00 94.56 97 THR A O 1
ATOM 738 N N . MET A 1 98 ? -3.373 8.506 15.461 1.00 92.81 98 MET A N 1
ATOM 739 C CA . MET A 1 98 ? -3.228 7.112 15.899 1.00 92.81 98 MET A CA 1
ATOM 740 C C . MET A 1 98 ? -3.569 6.927 17.384 1.00 92.81 98 MET A C 1
ATOM 742 O O . MET A 1 98 ? -4.130 5.902 17.767 1.00 92.81 98 MET A O 1
ATOM 746 N N . SER A 1 99 ? -3.296 7.935 18.217 1.00 95.19 99 SER A N 1
ATOM 747 C CA . SER A 1 99 ? -3.679 7.932 19.634 1.00 95.19 99 SER A CA 1
ATOM 748 C C . SER A 1 99 ? -5.198 7.970 19.821 1.00 95.19 99 SER A C 1
ATOM 750 O O . SER A 1 99 ? -5.726 7.237 20.657 1.00 95.19 99 SER A O 1
ATOM 752 N N . GLU A 1 100 ? -5.908 8.782 19.032 1.00 96.69 100 GLU A N 1
ATOM 753 C CA . GLU A 1 100 ? -7.377 8.804 19.015 1.00 96.69 100 GLU A CA 1
ATOM 754 C C . GLU A 1 100 ? -7.940 7.473 18.516 1.00 96.69 100 GLU A C 1
ATOM 756 O O . GLU A 1 100 ? -8.810 6.904 19.168 1.00 96.69 100 GLU A O 1
ATOM 761 N N . LEU A 1 101 ? -7.383 6.919 17.433 1.00 95.69 101 LEU A N 1
ATOM 762 C CA . LEU A 1 101 ? -7.790 5.615 16.906 1.00 95.69 101 LEU A CA 1
ATOM 763 C C . LEU A 1 101 ? -7.640 4.511 17.960 1.00 95.69 101 LEU A C 1
ATOM 765 O O . LEU A 1 101 ? -8.556 3.715 18.156 1.00 95.69 101 LEU A O 1
ATOM 769 N N . ALA A 1 102 ? -6.521 4.487 18.689 1.00 95.19 102 ALA A N 1
ATOM 770 C CA . ALA A 1 102 ? -6.299 3.530 19.768 1.00 95.19 102 ALA A CA 1
ATOM 771 C C . ALA A 1 102 ? -7.281 3.722 20.940 1.00 95.19 102 ALA A C 1
ATOM 773 O O . ALA A 1 102 ? -7.716 2.743 21.552 1.00 95.19 102 ALA A O 1
ATOM 774 N N . ALA A 1 103 ? -7.636 4.966 21.272 1.00 97.69 103 ALA A N 1
ATOM 775 C CA . ALA A 1 103 ? -8.615 5.261 22.314 1.00 97.69 103 ALA A CA 1
ATOM 776 C C . ALA A 1 103 ? -10.033 4.833 21.901 1.00 97.69 103 ALA A C 1
ATOM 778 O O . ALA A 1 103 ? -10.742 4.202 22.688 1.00 97.69 103 ALA A O 1
ATOM 779 N N . ASP A 1 104 ? -10.427 5.122 20.664 1.00 98.12 104 ASP A N 1
ATOM 780 C CA . ASP A 1 104 ? -11.730 4.757 20.116 1.00 98.12 104 ASP A CA 1
ATOM 781 C C . ASP A 1 104 ? -11.864 3.239 19.965 1.00 98.12 104 ASP A C 1
ATOM 783 O O . ASP A 1 104 ? -12.867 2.670 20.393 1.00 98.12 104 ASP A O 1
ATOM 787 N N . ALA A 1 105 ? -10.824 2.549 19.487 1.00 96.88 105 ALA A N 1
ATOM 788 C CA . ALA A 1 105 ? -10.795 1.089 19.424 1.00 96.88 105 ALA A CA 1
ATOM 789 C C . ALA A 1 105 ? -11.024 0.446 20.804 1.00 96.88 105 ALA A C 1
ATOM 791 O O . ALA A 1 105 ? -11.804 -0.502 20.934 1.00 96.88 105 ALA A O 1
ATOM 792 N N . LYS A 1 106 ? -10.411 0.990 21.866 1.00 97.00 106 LYS A N 1
ATOM 793 C CA . LYS A 1 106 ? -10.642 0.522 23.245 1.00 97.00 106 LYS A CA 1
ATOM 794 C C . LYS A 1 106 ? -12.085 0.745 23.694 1.00 97.00 106 LYS A C 1
ATOM 796 O O . LYS A 1 106 ? -12.666 -0.158 24.284 1.00 97.00 106 LYS A O 1
ATOM 801 N N . LYS A 1 107 ? -12.673 1.910 23.397 1.00 97.50 107 LYS A N 1
ATOM 802 C CA . LYS A 1 107 ? -14.078 2.218 23.732 1.00 97.50 107 LYS A CA 1
ATOM 803 C C . LYS A 1 107 ? -15.073 1.324 22.993 1.00 97.50 107 LYS A C 1
ATOM 805 O O . LYS A 1 107 ? -16.113 0.979 23.544 1.00 97.50 107 LYS A O 1
ATOM 810 N N . LEU A 1 108 ? -14.771 0.978 21.746 1.00 97.94 108 LEU A N 1
ATOM 811 C CA . LEU A 1 108 ? -15.639 0.174 20.886 1.00 97.94 108 LEU A CA 1
ATOM 812 C C . LEU A 1 108 ? -15.542 -1.327 21.177 1.00 97.94 108 LEU A C 1
ATOM 814 O O . LEU A 1 108 ? -16.445 -2.076 20.806 1.00 97.94 108 LEU A O 1
ATOM 818 N N . THR A 1 109 ? -14.471 -1.769 21.836 1.00 97.69 109 THR A N 1
ATOM 819 C CA . THR A 1 109 ? -14.265 -3.179 22.167 1.00 97.69 109 THR A CA 1
ATOM 820 C C . THR A 1 109 ? -15.229 -3.619 23.267 1.00 97.69 109 THR A C 1
ATOM 822 O O . THR A 1 109 ? -15.235 -3.070 24.367 1.00 97.69 109 THR A O 1
ATOM 825 N N . GLN A 1 110 ? -16.034 -4.643 22.983 1.00 97.19 110 GLN A N 1
ATOM 826 C CA . GLN A 1 110 ? -17.040 -5.182 23.901 1.00 97.19 110 GLN A CA 1
ATOM 827 C C . GLN A 1 110 ? -16.762 -6.655 24.179 1.00 97.19 110 GLN A C 1
ATOM 829 O O . GLN A 1 110 ? -16.391 -7.403 23.274 1.00 97.19 110 GLN A O 1
ATOM 834 N N . LYS A 1 111 ? -16.997 -7.084 25.420 1.00 97.56 111 LYS A N 1
ATOM 835 C CA . LYS A 1 111 ? -16.865 -8.482 25.843 1.00 97.56 111 LYS A CA 1
ATOM 836 C C . LYS A 1 111 ? -18.223 -9.083 26.187 1.00 97.56 111 LYS A C 1
ATOM 838 O O . LYS A 1 111 ? -19.117 -8.379 26.654 1.00 97.56 111 LYS A O 1
ATOM 843 N N . ASN A 1 112 ? -18.362 -10.382 25.962 1.00 97.56 112 ASN A N 1
ATOM 844 C CA . ASN A 1 112 ? -19.453 -11.180 26.504 1.00 97.56 112 ASN A CA 1
ATOM 845 C C . ASN A 1 112 ? -19.241 -11.425 28.009 1.00 97.56 112 ASN A C 1
ATOM 847 O O . ASN A 1 112 ? -18.177 -11.141 28.561 1.00 97.56 112 ASN A O 1
ATOM 851 N N . SER A 1 113 ? -20.262 -11.973 28.673 1.00 97.06 113 SER A N 1
ATOM 852 C CA . SER A 1 113 ? -20.204 -12.299 30.109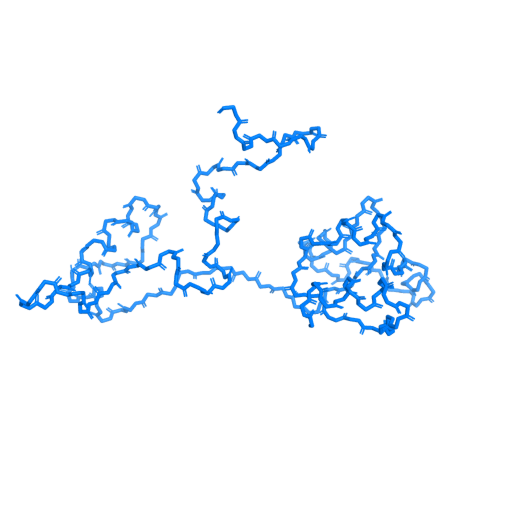 1.00 97.06 113 SER A CA 1
ATOM 853 C C . SER A 1 113 ? -19.138 -13.345 30.466 1.00 97.06 113 SER A C 1
ATOM 855 O O . SER A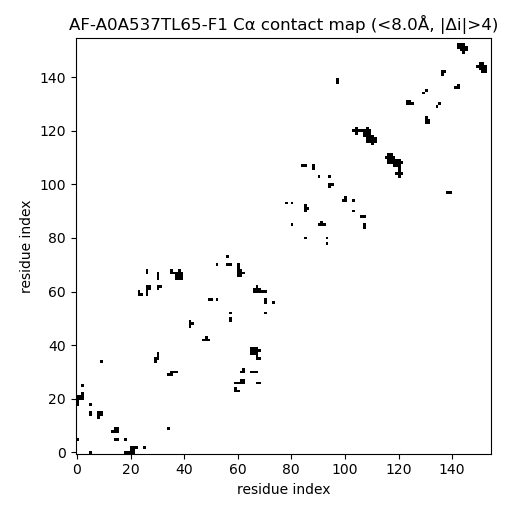 1 113 ? -18.601 -13.310 31.568 1.00 97.06 113 SER A O 1
ATOM 857 N N . ASP A 1 114 ? -18.785 -14.219 29.522 1.00 96.88 114 ASP A N 1
ATOM 858 C CA . ASP A 1 114 ? -17.721 -15.224 29.648 1.00 96.88 114 ASP A CA 1
ATOM 859 C C . ASP A 1 114 ? -16.310 -14.664 29.373 1.00 96.88 114 ASP A C 1
ATOM 861 O O . ASP A 1 114 ? -15.324 -15.397 29.414 1.00 96.88 114 ASP A O 1
ATOM 865 N N . GLY A 1 115 ? -16.197 -13.363 29.087 1.00 95.75 115 GLY A N 1
ATOM 866 C CA . GLY A 1 115 ? -14.934 -12.684 28.809 1.00 95.75 115 GLY A CA 1
ATOM 867 C C . GLY A 1 115 ? -14.459 -12.759 27.355 1.00 95.75 115 GLY A C 1
ATOM 868 O O . GLY A 1 115 ? -13.482 -12.078 27.026 1.00 95.75 115 GLY A O 1
ATOM 869 N N . SER A 1 116 ? -15.142 -13.505 26.480 1.00 97.25 116 SER A N 1
ATOM 870 C CA . SER A 1 116 ? -14.848 -13.532 25.041 1.00 97.25 116 SER A CA 1
ATOM 871 C C . SER A 1 116 ? -15.143 -12.180 24.375 1.00 97.25 116 SER A C 1
ATOM 873 O O . SER A 1 116 ? -15.974 -11.400 24.849 1.00 97.25 116 SER A O 1
ATOM 875 N N . LEU A 1 117 ? -14.450 -11.868 23.275 1.00 95.81 117 LEU A N 1
ATOM 876 C CA . LEU A 1 117 ? -14.687 -10.638 22.512 1.00 95.81 117 LEU A CA 1
ATOM 877 C C . LEU A 1 117 ? -15.997 -10.760 21.722 1.00 95.81 117 LEU A C 1
ATOM 879 O O . LEU A 1 117 ? -16.164 -11.666 20.913 1.00 95.81 117 LEU A O 1
ATOM 883 N N . LYS A 1 118 ? -16.920 -9.823 21.954 1.00 96.31 118 LYS A N 1
ATOM 884 C CA . LYS A 1 118 ? -18.177 -9.676 21.206 1.00 96.31 118 LYS A CA 1
ATOM 885 C C . LYS A 1 118 ? -18.020 -8.718 20.028 1.00 96.31 118 LYS A C 1
ATOM 887 O O . LYS A 1 118 ? -18.579 -8.944 18.961 1.00 96.31 118 LYS A O 1
ATOM 892 N N . VAL A 1 119 ? -17.292 -7.626 20.253 1.00 96.38 119 VAL A N 1
ATOM 893 C CA . VAL A 1 119 ? -16.951 -6.611 19.251 1.00 96.38 119 VAL A CA 1
ATOM 894 C C . VAL A 1 119 ? -15.483 -6.272 19.437 1.00 96.38 119 VAL A C 1
ATOM 896 O O . VAL A 1 119 ? -15.061 -5.985 20.558 1.00 96.38 119 VAL A O 1
ATOM 899 N N . VAL A 1 120 ? -14.724 -6.274 18.347 1.00 95.38 120 VAL A N 1
ATOM 900 C CA . VAL A 1 120 ? -13.346 -5.780 18.312 1.00 95.38 120 VAL A CA 1
ATOM 901 C C . VAL A 1 120 ? -13.378 -4.377 17.720 1.00 95.38 120 VAL A C 1
ATOM 903 O O . VAL A 1 120 ? -13.882 -4.186 16.617 1.00 95.38 120 VAL A O 1
ATOM 906 N N . GLY A 1 121 ? -12.907 -3.377 18.470 1.00 95.62 121 GLY A N 1
ATOM 907 C CA . GLY A 1 121 ? -12.967 -1.985 18.014 1.00 95.62 121 GLY A CA 1
ATOM 908 C C . GLY A 1 121 ? -12.031 -1.680 16.842 1.00 95.62 121 GLY A C 1
ATOM 909 O O . GLY A 1 121 ? -12.354 -0.840 16.007 1.00 95.62 121 GLY A O 1
ATOM 910 N N . LEU A 1 122 ? -10.894 -2.371 16.784 1.00 93.44 122 LEU A N 1
ATOM 911 C CA . LEU A 1 122 ? -9.963 -2.403 15.660 1.00 93.44 122 LEU A CA 1
ATOM 912 C C . LEU A 1 122 ? -9.138 -3.686 15.769 1.00 93.44 122 LEU A C 1
ATOM 914 O O . LEU A 1 122 ? -8.580 -3.952 16.835 1.00 93.44 122 LEU A O 1
ATOM 918 N N . ASP A 1 123 ? -9.040 -4.438 14.679 1.00 89.38 123 ASP A N 1
ATOM 919 C CA . ASP A 1 123 ? -8.064 -5.514 14.535 1.00 89.38 123 ASP A CA 1
ATOM 920 C C . ASP A 1 123 ? -7.015 -5.087 13.494 1.00 89.38 123 ASP A C 1
ATOM 922 O O . ASP A 1 123 ? -7.302 -5.086 12.295 1.00 89.38 123 ASP A O 1
ATOM 926 N N . PRO A 1 124 ? -5.816 -4.656 13.925 1.00 81.81 124 PRO A N 1
ATOM 927 C CA . PRO A 1 124 ? -4.779 -4.196 13.010 1.00 81.81 124 PRO A CA 1
ATOM 928 C C . PRO A 1 124 ? -4.080 -5.343 12.265 1.00 81.81 124 PRO A C 1
ATOM 930 O O . PRO A 1 124 ? -3.172 -5.064 11.486 1.00 81.81 124 PRO A O 1
ATOM 933 N N . VAL A 1 125 ? -4.453 -6.606 12.518 1.00 79.38 125 VAL A N 1
ATOM 934 C CA . VAL A 1 125 ? -3.806 -7.810 11.974 1.00 79.38 125 VAL A CA 1
ATOM 935 C C . VAL A 1 125 ? -4.810 -8.845 11.447 1.00 79.38 125 VAL A C 1
ATOM 937 O O . VAL A 1 125 ? -4.461 -10.020 11.360 1.00 79.38 125 VAL A O 1
ATOM 940 N N . ASP A 1 126 ? -6.023 -8.428 11.057 1.00 80.44 126 ASP A N 1
ATOM 941 C CA . ASP A 1 126 ? -7.148 -9.284 10.604 1.00 80.44 126 ASP A CA 1
ATOM 942 C C . ASP A 1 126 ? -6.895 -10.071 9.290 1.00 80.44 126 ASP A C 1
ATOM 944 O O . ASP A 1 126 ? -7.794 -10.320 8.494 1.00 80.44 126 ASP A O 1
ATOM 948 N N . GLY A 1 127 ? -5.648 -10.417 8.966 1.00 73.44 127 GLY A N 1
ATOM 949 C CA . GLY A 1 127 ? -5.265 -11.210 7.792 1.00 73.44 127 GLY A CA 1
ATOM 950 C C . GLY A 1 127 ? -5.545 -10.547 6.438 1.00 73.44 127 GLY A C 1
ATOM 951 O O . GLY A 1 127 ? -5.123 -11.061 5.403 1.00 73.44 127 GLY A O 1
ATOM 952 N N . PHE A 1 128 ? -6.228 -9.404 6.426 1.00 79.44 128 PHE A N 1
ATOM 953 C CA . PHE A 1 128 ? -6.411 -8.576 5.252 1.00 79.44 128 PHE A CA 1
ATOM 954 C C . PHE A 1 128 ? -5.059 -7.996 4.847 1.00 79.44 128 PHE A C 1
ATOM 956 O O . PHE A 1 128 ? -4.360 -7.421 5.677 1.00 79.44 128 PHE A O 1
ATOM 963 N N . TYR A 1 129 ? -4.686 -8.152 3.579 1.00 76.19 129 TYR A N 1
ATOM 964 C CA . TYR A 1 129 ? -3.349 -7.815 3.083 1.00 76.19 129 TYR A CA 1
ATOM 965 C C . TYR A 1 129 ? -2.972 -6.337 3.304 1.00 76.19 129 TYR A C 1
ATOM 967 O O . TYR A 1 129 ? -1.792 -6.022 3.444 1.00 76.19 129 TYR A O 1
ATOM 975 N N . GLU A 1 130 ? -3.965 -5.452 3.444 1.00 78.31 130 GLU A N 1
ATOM 976 C CA . GLU A 1 130 ? -3.731 -4.043 3.774 1.00 78.31 130 GLU A CA 1
ATOM 977 C C . GLU A 1 130 ? -3.403 -3.793 5.249 1.00 78.31 130 GLU A C 1
ATOM 979 O O . GLU A 1 130 ? -2.769 -2.792 5.583 1.00 78.31 130 GLU A O 1
ATOM 984 N N . ASN A 1 131 ? -3.762 -4.719 6.136 1.00 84.38 131 ASN A N 1
ATOM 985 C CA . ASN A 1 131 ? -3.418 -4.702 7.554 1.00 84.38 131 ASN A CA 1
ATOM 986 C C . ASN A 1 131 ? -2.029 -5.323 7.776 1.00 84.38 131 ASN A C 1
ATOM 988 O O . ASN A 1 131 ? -1.856 -6.303 8.499 1.00 84.38 131 ASN A O 1
ATOM 992 N N . ALA A 1 132 ? -1.025 -4.731 7.127 1.00 83.62 132 ALA A N 1
ATOM 993 C CA . ALA A 1 132 ? 0.369 -5.147 7.191 1.00 83.62 132 ALA A CA 1
ATOM 994 C C . ALA A 1 132 ? 1.239 -4.082 7.870 1.00 83.62 132 ALA A C 1
ATOM 996 O O . ALA A 1 132 ? 0.979 -2.879 7.786 1.00 83.62 132 ALA A O 1
ATOM 997 N N . ALA A 1 133 ? 2.338 -4.515 8.497 1.00 85.25 133 ALA A N 1
ATOM 998 C CA . ALA A 1 133 ? 3.306 -3.604 9.113 1.00 85.25 133 ALA A CA 1
ATOM 999 C C . ALA A 1 133 ? 3.840 -2.557 8.116 1.00 85.25 133 ALA A C 1
ATOM 1001 O O . ALA A 1 133 ? 4.069 -1.413 8.503 1.00 85.25 133 ALA A O 1
ATOM 1002 N N . ALA A 1 134 ? 3.965 -2.929 6.836 1.00 82.81 134 ALA A N 1
ATOM 1003 C CA . ALA A 1 134 ? 4.371 -2.046 5.743 1.00 82.81 134 ALA A CA 1
ATOM 1004 C C . ALA A 1 134 ? 3.465 -0.809 5.587 1.00 82.81 134 ALA A C 1
ATOM 1006 O O . ALA A 1 134 ? 3.961 0.273 5.273 1.00 82.81 134 ALA A O 1
ATOM 1007 N N . HIS A 1 135 ? 2.162 -0.944 5.856 1.00 85.56 135 HIS A N 1
ATOM 1008 C CA . HIS A 1 135 ? 1.183 0.138 5.719 1.00 85.56 135 HIS A CA 1
ATOM 1009 C C . HIS A 1 135 ? 0.978 0.922 7.017 1.00 85.56 135 HIS A C 1
ATOM 1011 O O . HIS A 1 135 ? 0.843 2.145 6.987 1.00 85.56 135 HIS A O 1
ATOM 1017 N N . TRP A 1 136 ? 1.009 0.245 8.168 1.00 86.81 136 TRP A N 1
ATOM 1018 C CA . TRP A 1 136 ? 0.873 0.903 9.470 1.00 86.81 136 TRP A CA 1
ATOM 1019 C C . TRP A 1 136 ? 2.137 1.661 9.889 1.00 86.81 136 TRP A C 1
ATOM 1021 O O . TRP A 1 136 ? 2.035 2.746 10.455 1.00 86.81 136 TRP A O 1
ATOM 1031 N N . GLY A 1 137 ? 3.328 1.126 9.602 1.00 88.94 137 GLY A N 1
ATOM 1032 C CA . GLY A 1 137 ? 4.613 1.689 10.030 1.00 88.94 137 GLY A CA 1
ATOM 1033 C C . GLY A 1 137 ? 4.797 3.173 9.683 1.00 88.94 137 GLY A C 1
ATOM 1034 O O . GLY A 1 137 ? 5.093 3.967 10.580 1.00 88.94 137 GLY A O 1
ATOM 1035 N N . PRO A 1 138 ? 4.562 3.603 8.428 1.00 88.31 138 PRO A N 1
ATOM 1036 C CA . PRO A 1 138 ? 4.663 5.012 8.051 1.00 88.31 138 PRO A CA 1
ATOM 1037 C C . PRO A 1 138 ? 3.773 5.952 8.879 1.00 88.31 138 PRO A C 1
ATOM 1039 O O . PRO A 1 138 ? 4.162 7.094 9.120 1.00 88.31 138 PRO A O 1
ATOM 1042 N N . MET A 1 139 ? 2.624 5.483 9.388 1.00 87.88 139 MET A N 1
ATOM 1043 C CA . MET A 1 139 ? 1.746 6.282 10.261 1.00 87.88 139 MET A CA 1
ATOM 1044 C C . MET A 1 139 ? 2.377 6.583 11.631 1.00 87.88 139 MET A C 1
ATOM 1046 O O . MET A 1 139 ? 1.958 7.516 12.313 1.00 87.88 139 MET A O 1
ATOM 1050 N N . PHE A 1 140 ? 3.404 5.822 12.016 1.00 88.88 140 PHE A N 1
ATOM 1051 C CA . PHE A 1 140 ? 4.209 6.013 13.225 1.00 88.88 140 PHE A CA 1
ATOM 1052 C C . PHE A 1 140 ? 5.611 6.567 12.925 1.00 88.88 140 PHE A C 1
ATOM 1054 O O . PHE A 1 140 ? 6.466 6.591 13.807 1.00 88.88 140 PHE A O 1
ATOM 1061 N N . GLY A 1 141 ? 5.864 7.017 11.691 1.00 88.81 141 GLY A N 1
ATOM 1062 C CA . GLY A 1 141 ? 7.165 7.542 11.274 1.00 88.81 141 GLY A CA 1
ATOM 1063 C C . GLY A 1 141 ? 8.229 6.469 11.029 1.00 88.81 141 GLY A C 1
ATOM 1064 O O . GLY A 1 141 ? 9.410 6.800 10.937 1.00 88.81 141 GLY A O 1
ATOM 1065 N N . THR A 1 142 ? 7.846 5.192 10.917 1.00 90.25 142 THR A N 1
ATOM 1066 C CA . THR A 1 142 ? 8.788 4.120 10.580 1.00 90.25 142 THR A CA 1
ATOM 1067 C C . THR A 1 142 ? 9.367 4.330 9.184 1.00 90.25 142 THR A C 1
ATOM 1069 O O . THR A 1 142 ? 8.649 4.608 8.224 1.00 90.25 142 THR A O 1
ATOM 1072 N N . GLN A 1 143 ? 10.677 4.132 9.074 1.00 89.44 143 GLN A N 1
ATOM 1073 C CA . GLN A 1 143 ? 11.402 4.040 7.816 1.00 89.44 143 GLN A CA 1
ATOM 1074 C C . GLN A 1 143 ? 12.037 2.646 7.716 1.00 89.44 143 GLN A C 1
ATOM 1076 O O . GLN A 1 143 ? 12.452 2.078 8.725 1.00 89.44 143 GLN A O 1
ATOM 1081 N N . TRP A 1 144 ? 12.087 2.089 6.506 1.00 88.44 144 TRP A N 1
ATOM 1082 C CA . TRP A 1 144 ? 12.544 0.711 6.269 1.00 88.44 144 TRP A CA 1
ATOM 1083 C C . TRP A 1 144 ? 14.019 0.643 5.862 1.00 88.44 144 TRP A C 1
ATOM 1085 O O . TRP A 1 144 ? 14.748 -0.257 6.281 1.00 88.44 144 TRP A O 1
ATOM 1095 N N . VAL A 1 145 ? 14.465 1.622 5.071 1.00 90.12 145 VAL A N 1
ATOM 1096 C CA . VAL A 1 145 ? 15.838 1.750 4.570 1.00 90.12 145 VAL A CA 1
ATOM 1097 C C . VAL A 1 145 ? 16.328 3.191 4.704 1.00 90.12 145 VAL A C 1
ATOM 1099 O O . VAL A 1 145 ? 15.524 4.123 4.672 1.00 90.12 145 VAL A O 1
ATOM 1102 N N . ASP A 1 146 ? 17.640 3.376 4.842 1.00 90.50 146 ASP A N 1
ATOM 1103 C CA . ASP A 1 146 ? 18.276 4.693 4.755 1.00 90.50 146 ASP A CA 1
ATOM 1104 C C . ASP A 1 146 ? 18.449 5.166 3.296 1.00 90.50 146 ASP A C 1
ATOM 1106 O O . ASP A 1 146 ? 18.088 4.477 2.337 1.00 90.50 146 ASP A O 1
ATOM 1110 N N . SER A 1 147 ? 19.032 6.354 3.106 1.00 89.81 147 SER A N 1
ATOM 1111 C CA . SER A 1 147 ? 19.285 6.929 1.776 1.00 89.81 147 SER A CA 1
ATOM 1112 C C . SER A 1 147 ? 20.275 6.131 0.918 1.00 89.81 147 SER A C 1
ATOM 1114 O O . SER A 1 147 ? 20.321 6.336 -0.294 1.00 89.81 147 SER A O 1
ATOM 1116 N N . SER A 1 148 ? 21.053 5.223 1.517 1.00 89.44 148 SER A N 1
ATOM 1117 C CA . SER A 1 148 ? 21.942 4.297 0.809 1.00 89.44 148 SER A CA 1
ATOM 1118 C C . SER A 1 148 ? 21.252 2.980 0.427 1.00 89.44 148 SER A C 1
ATOM 1120 O O . SER A 1 148 ? 21.847 2.154 -0.264 1.00 89.44 148 SER A O 1
ATOM 1122 N N . GLY A 1 149 ? 19.994 2.785 0.841 1.00 86.19 149 GLY A N 1
ATOM 1123 C CA . GLY A 1 149 ? 19.233 1.556 0.627 1.00 86.19 149 GLY A CA 1
ATOM 1124 C C . GLY A 1 149 ? 19.539 0.456 1.646 1.00 86.19 149 GLY A C 1
ATOM 1125 O O . GLY A 1 149 ? 19.118 -0.684 1.453 1.00 86.19 149 GLY A O 1
ATOM 1126 N N . LYS A 1 150 ? 20.265 0.763 2.729 1.00 91.38 150 LYS A N 1
ATOM 1127 C CA . LYS A 1 150 ? 20.550 -0.195 3.801 1.00 91.38 150 LYS A CA 1
ATOM 1128 C C . LYS A 1 150 ? 19.352 -0.288 4.744 1.00 91.38 150 LYS A C 1
ATOM 1130 O O . LYS A 1 150 ? 18.796 0.736 5.132 1.00 91.38 150 LYS A O 1
ATOM 1135 N N . SER A 1 151 ? 18.981 -1.510 5.138 1.00 91.44 151 SER A N 1
ATOM 1136 C CA . SER A 1 151 ? 17.945 -1.736 6.157 1.00 91.44 151 SER A CA 1
ATOM 1137 C C . SER A 1 151 ? 18.285 -1.004 7.456 1.00 91.44 151 SER A C 1
ATOM 1139 O O . SER A 1 151 ? 19.411 -1.100 7.950 1.00 91.44 151 SER A O 1
ATOM 1141 N N . ILE A 1 152 ? 17.288 -0.321 8.012 1.00 90.00 152 ILE A N 1
ATOM 1142 C CA . ILE A 1 152 ? 17.348 0.337 9.327 1.00 90.00 152 ILE A CA 1
ATOM 1143 C C . ILE A 1 152 ? 16.365 -0.277 10.329 1.00 90.00 152 ILE A C 1
ATOM 1145 O O . ILE A 1 152 ? 16.222 0.207 11.450 1.00 90.00 152 ILE A O 1
ATOM 1149 N N . LEU A 1 153 ? 15.707 -1.372 9.943 1.00 84.38 153 LEU A N 1
ATOM 1150 C CA . LEU A 1 153 ? 14.994 -2.231 10.875 1.00 84.38 153 LEU A CA 1
ATOM 1151 C C . LEU A 1 153 ? 16.045 -2.992 11.686 1.00 84.38 153 LEU A C 1
ATOM 1153 O O . LEU A 1 153 ? 16.751 -3.833 11.133 1.00 84.38 153 LEU A O 1
ATOM 1157 N N . SER A 1 154 ? 16.141 -2.682 12.978 1.00 64.44 154 SER A N 1
ATOM 1158 C CA . SER A 1 154 ? 17.128 -3.176 13.953 1.00 64.44 154 SER A CA 1
ATOM 1159 C C . SER A 1 154 ? 18.575 -2.677 13.772 1.00 64.44 154 SER A C 1
ATOM 1161 O O . SER A 1 154 ? 19.353 -3.176 12.959 1.00 64.44 154 SER A O 1
ATOM 1163 N N . GLN A 1 155 ? 18.936 -1.699 14.609 1.00 42.34 155 GLN A N 1
ATOM 1164 C CA . GLN A 1 155 ? 19.912 -1.963 15.672 1.00 42.34 155 GLN A CA 1
ATOM 1165 C C . GLN A 1 155 ? 19.148 -2.318 16.946 1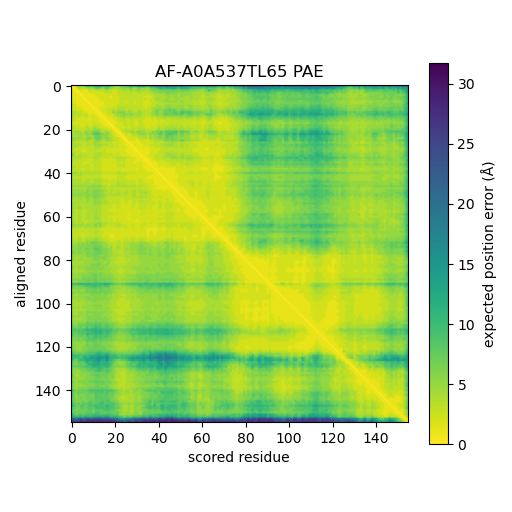.00 42.34 155 GLN A C 1
ATOM 1167 O O . GLN A 1 155 ? 18.027 -1.779 17.099 1.00 42.34 155 GLN A O 1
#

Mean predicted aligned error: 5.31 Å

Radius of gyration: 21.34 Å; Cα contacts (8 Å, |Δi|>4): 140; chains: 1; bounding box: 46×35×61 Å